Protein AF-A0A9D2SN48-F1 (afdb_monomer)

Solvent-accessible surface area (backbone atoms only — not comparable to full-atom values): 5775 Å² total; per-residue (Å²): 113,65,68,62,52,52,53,52,52,51,52,54,49,54,75,75,70,64,56,76,78,54,49,62,54,50,51,53,50,49,53,52,51,50,52,52,50,53,48,52,52,51,51,59,51,68,70,38,87,55,46,67,56,50,45,66,74,43,36,71,61,54,48,52,66,44,48,53,57,53,49,47,51,52,52,51,49,51,53,45,46,56,69,77,49,65,72,83,81,84,69,84,88,76,76,92,128

Organism: NCBI:txid2838598

Sequence (97 aa):
MDILLVMCVGVLIGNRFFPEKYKKINEKLQVVCTMLLIFCMGVTLGSREHFLQELGTLGWTSFLFFLFPAGGSLLLVYGLTRKFMPLEKEKKKKEPV

Foldseek 3Di:
DVVVVVVVVVVVCCVPPDDPVCVVVVVVVVVVVVVVVVVVVVVVLVPDPCNVVCCVVCVVVVVCVCCVVVVVVVVVVVVCCCVVPVDPPPPPVPDDD

Structure (mmCIF, N/CA/C/O backbone):
data_AF-A0A9D2SN48-F1
#
_entry.id   AF-A0A9D2SN48-F1
#
loop_
_atom_site.group_PDB
_atom_site.id
_atom_site.type_symbol
_atom_site.label_atom_id
_atom_site.label_alt_id
_atom_site.label_comp_id
_atom_site.label_asym_id
_atom_site.label_entity_id
_atom_site.label_seq_id
_atom_site.pdbx_PDB_ins_code
_atom_site.Cartn_x
_atom_site.Cartn_y
_atom_site.Cartn_z
_atom_site.occupancy
_atom_site.B_iso_or_equiv
_atom_site.auth_seq_id
_atom_site.auth_comp_id
_atom_site.auth_asym_id
_atom_site.auth_atom_id
_atom_site.pdbx_PDB_model_num
ATOM 1 N N . MET A 1 1 ? -21.009 -0.902 -7.784 1.00 81.62 1 MET A N 1
ATOM 2 C CA . MET A 1 1 ? -21.942 -0.552 -6.684 1.00 81.62 1 MET A CA 1
ATOM 3 C C . MET A 1 1 ? -21.888 -1.599 -5.576 1.00 81.62 1 MET A C 1
ATOM 5 O O . MET A 1 1 ? -21.926 -1.252 -4.404 1.00 81.62 1 MET A O 1
ATOM 9 N N . ASP A 1 2 ? -21.700 -2.861 -5.946 1.00 90.00 2 ASP A N 1
ATOM 10 C CA . ASP A 1 2 ? -21.723 -4.030 -5.059 1.00 90.00 2 ASP A CA 1
ATOM 11 C C . ASP A 1 2 ? -20.616 -4.012 -4.000 1.00 90.00 2 ASP A C 1
ATOM 13 O O . ASP A 1 2 ? -20.868 -4.296 -2.834 1.00 90.00 2 ASP A O 1
ATOM 17 N N . ILE A 1 3 ? -19.405 -3.583 -4.370 1.00 90.88 3 ILE A N 1
ATOM 18 C CA . ILE A 1 3 ? -18.262 -3.519 -3.443 1.00 90.88 3 ILE A CA 1
ATOM 19 C C . ILE A 1 3 ? -18.536 -2.533 -2.298 1.00 90.88 3 ILE A C 1
ATOM 21 O O . ILE A 1 3 ? -18.289 -2.852 -1.138 1.00 90.88 3 ILE A O 1
ATOM 25 N N . LEU A 1 4 ? -19.101 -1.359 -2.604 1.00 90.25 4 LEU A N 1
ATOM 26 C CA . LEU A 1 4 ? -19.443 -0.359 -1.587 1.00 90.25 4 LEU A CA 1
ATOM 27 C C . LEU A 1 4 ? -20.542 -0.872 -0.644 1.00 90.25 4 LEU A C 1
ATOM 29 O O . LEU A 1 4 ? -20.443 -0.681 0.566 1.00 90.25 4 LEU A O 1
ATOM 33 N N . LEU A 1 5 ? -21.544 -1.582 -1.178 1.00 92.06 5 LEU A N 1
ATOM 34 C CA . LEU A 1 5 ? -22.590 -2.221 -0.373 1.00 92.06 5 LEU A CA 1
ATOM 35 C C . LEU A 1 5 ? -22.019 -3.284 0.572 1.00 92.06 5 LEU A C 1
ATOM 37 O O . LEU A 1 5 ? -22.339 -3.280 1.760 1.00 92.06 5 LEU A O 1
ATOM 41 N N . VAL A 1 6 ? -21.136 -4.151 0.075 1.00 89.94 6 VAL A N 1
ATOM 42 C CA . VAL A 1 6 ? -20.478 -5.188 0.884 1.00 89.94 6 VAL A CA 1
ATOM 43 C C . VAL A 1 6 ? -19.607 -4.567 1.980 1.00 89.94 6 VAL A C 1
ATOM 45 O O . VAL A 1 6 ? -19.652 -5.024 3.122 1.00 89.94 6 VAL A O 1
ATOM 48 N N . MET A 1 7 ? -18.872 -3.490 1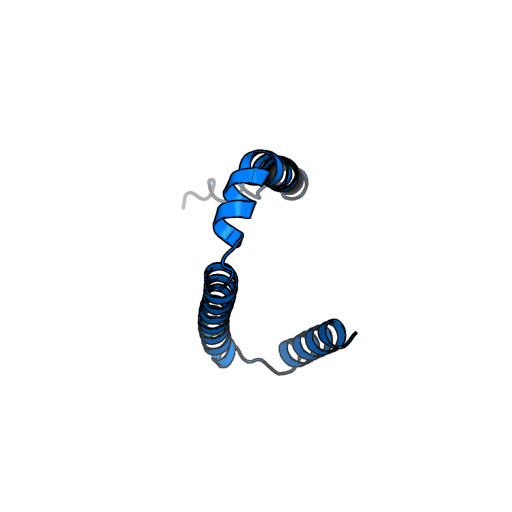.682 1.00 89.81 7 MET A N 1
ATOM 49 C CA . MET A 1 7 ? -18.090 -2.757 2.686 1.00 89.81 7 MET A CA 1
ATOM 50 C C . MET A 1 7 ? -18.987 -2.145 3.770 1.00 89.81 7 MET A C 1
ATOM 52 O O . MET A 1 7 ? -18.701 -2.304 4.956 1.00 89.81 7 MET A O 1
ATOM 56 N N . CYS A 1 8 ? -20.095 -1.498 3.390 1.00 87.75 8 CYS A N 1
ATOM 57 C CA . CYS A 1 8 ? -21.050 -0.932 4.346 1.00 87.75 8 CYS A CA 1
ATOM 58 C C . CYS A 1 8 ? -21.661 -2.004 5.258 1.00 87.75 8 CYS A C 1
ATOM 60 O O . CYS A 1 8 ? -21.685 -1.831 6.477 1.00 87.75 8 CYS A O 1
ATOM 62 N N . VAL A 1 9 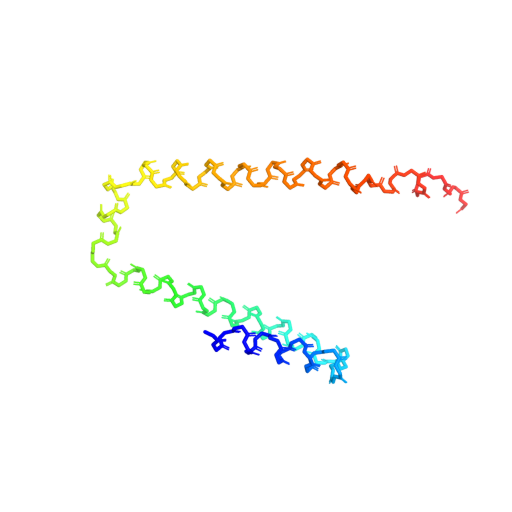? -22.107 -3.129 4.693 1.00 88.75 9 VAL A N 1
ATOM 63 C CA . VAL A 1 9 ? -22.665 -4.245 5.471 1.00 88.75 9 VAL A CA 1
ATOM 64 C C . VAL A 1 9 ? -21.609 -4.837 6.410 1.00 88.75 9 VAL A C 1
ATOM 66 O O . VAL A 1 9 ? -21.902 -5.079 7.580 1.00 88.75 9 VAL A O 1
ATOM 69 N N . GLY A 1 10 ? -20.363 -4.986 5.947 1.00 84.81 10 GLY A N 1
ATOM 70 C CA . GLY A 1 10 ? -19.241 -5.442 6.772 1.00 84.81 10 GLY A CA 1
ATOM 71 C C . GLY A 1 10 ? -18.986 -4.547 7.990 1.00 84.81 10 GLY A C 1
ATOM 72 O O . GLY A 1 10 ? -18.807 -5.055 9.098 1.00 84.81 10 GLY A O 1
ATOM 73 N N . VAL A 1 11 ? -19.046 -3.221 7.821 1.00 85.12 11 VAL A N 1
ATOM 74 C CA . VAL A 1 11 ? -18.899 -2.254 8.925 1.00 85.12 11 VAL A CA 1
ATOM 75 C C . VAL A 1 11 ? -20.067 -2.343 9.916 1.00 85.12 11 VAL A C 1
ATOM 77 O O . VAL A 1 11 ? -19.841 -2.347 11.127 1.00 85.12 11 VAL A O 1
ATOM 80 N N . LEU A 1 12 ? -21.309 -2.467 9.433 1.00 83.25 12 LEU A N 1
ATOM 81 C CA . LEU A 1 12 ? -22.492 -2.609 10.294 1.00 83.25 12 LEU A CA 1
ATOM 82 C C . LEU A 1 12 ? -22.454 -3.892 11.139 1.00 83.25 12 LEU A C 1
ATOM 84 O O . LEU A 1 12 ? -22.725 -3.846 12.341 1.00 83.25 12 LEU A O 1
ATOM 88 N N . ILE A 1 13 ? -22.090 -5.023 10.529 1.00 81.00 13 ILE A N 1
ATOM 89 C CA . ILE A 1 13 ? -21.976 -6.315 11.221 1.00 81.00 13 ILE A CA 1
ATOM 90 C C . ILE A 1 13 ? -20.813 -6.284 12.222 1.00 81.00 13 ILE A C 1
ATOM 92 O O . ILE A 1 13 ? -20.974 -6.719 13.365 1.00 81.00 13 ILE A O 1
ATOM 96 N N . GLY A 1 14 ? -19.670 -5.710 11.829 1.00 76.50 14 GLY A N 1
ATOM 97 C CA . GLY A 1 14 ? -18.504 -5.545 12.698 1.00 76.50 14 GLY A CA 1
ATOM 98 C C . GLY A 1 14 ? -18.790 -4.704 13.946 1.00 76.50 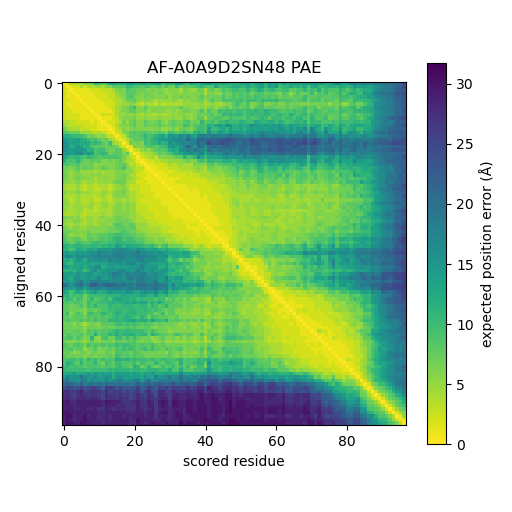14 GLY A C 1
ATOM 99 O O . GLY A 1 14 ? -18.323 -5.042 15.029 1.00 76.50 14 GLY A O 1
ATOM 100 N N . ASN A 1 15 ? -19.610 -3.654 13.831 1.00 76.06 15 ASN A N 1
ATOM 101 C CA . ASN A 1 15 ? -19.964 -2.790 14.961 1.00 76.06 15 ASN A CA 1
ATOM 102 C C . ASN A 1 15 ? -20.978 -3.427 15.933 1.00 76.06 15 ASN A C 1
ATOM 104 O O . ASN A 1 15 ? -20.962 -3.140 17.126 1.00 76.06 15 ASN A O 1
ATOM 108 N N . ARG A 1 16 ? -21.890 -4.278 15.442 1.00 67.69 16 ARG A N 1
ATOM 109 C CA . ARG A 1 16 ? -23.004 -4.814 16.248 1.00 67.69 16 ARG A CA 1
ATOM 110 C C . ARG A 1 16 ? -22.705 -6.177 16.888 1.00 67.69 16 ARG A C 1
ATOM 112 O O . ARG A 1 16 ? -23.324 -6.492 17.899 1.00 67.69 16 ARG A O 1
ATOM 119 N N . PHE A 1 17 ? -21.817 -6.995 16.309 1.00 58.19 17 PHE A N 1
ATOM 120 C CA . PHE A 1 17 ? -21.787 -8.442 16.588 1.00 58.19 17 PHE A CA 1
ATOM 121 C C . PHE A 1 17 ? -20.397 -9.064 16.828 1.00 58.19 17 PHE A C 1
ATOM 123 O O . PHE A 1 17 ? -20.299 -10.288 16.896 1.00 58.19 17 PHE A O 1
ATOM 130 N N . PHE A 1 18 ? -19.319 -8.278 16.952 1.00 60.03 18 PHE A N 1
ATOM 131 C CA . PHE A 1 18 ? -17.944 -8.809 16.965 1.00 60.03 18 PHE A CA 1
ATOM 132 C C . PHE A 1 18 ? -17.288 -8.801 18.366 1.00 60.03 18 PHE A C 1
ATOM 134 O O . PHE A 1 18 ? -16.632 -7.826 18.736 1.00 60.03 18 PHE A O 1
ATOM 141 N N . PRO A 1 19 ? -17.414 -9.873 19.178 1.00 62.66 19 PRO A N 1
ATOM 142 C CA . PRO A 1 19 ? -16.671 -9.990 20.429 1.00 62.66 19 PRO A CA 1
ATOM 143 C C . PRO A 1 19 ? -15.172 -10.222 20.179 1.00 62.66 19 PRO A C 1
ATOM 145 O O . PRO A 1 19 ? -14.774 -10.847 19.193 1.00 62.66 19 PRO A O 1
ATOM 148 N N . GLU A 1 20 ? -14.324 -9.776 21.112 1.00 62.78 20 GLU A N 1
ATOM 149 C CA . GLU A 1 20 ? -12.853 -9.763 20.977 1.00 62.78 20 GLU A CA 1
ATOM 150 C C . GLU A 1 20 ? -12.216 -11.127 20.649 1.00 62.78 20 GLU A C 1
ATOM 152 O O . GLU A 1 20 ? -11.124 -11.192 20.083 1.00 62.78 20 GLU A O 1
ATOM 157 N N . LYS A 1 21 ? -12.915 -12.230 20.938 1.00 62.53 21 LYS A N 1
ATOM 158 C CA . LYS A 1 21 ? -12.468 -13.593 20.617 1.00 62.53 21 LYS A CA 1
ATOM 159 C C . LYS A 1 21 ? -12.403 -13.861 19.108 1.00 62.53 21 LYS A C 1
ATOM 161 O O . LYS A 1 21 ? -11.470 -14.522 18.658 1.00 62.53 21 LYS A O 1
ATOM 166 N N . TYR A 1 22 ? -13.332 -13.317 18.320 1.00 68.81 22 TYR A N 1
ATOM 167 C CA . TYR A 1 22 ? -13.324 -13.476 16.859 1.00 68.81 22 TYR A CA 1
ATOM 168 C C . TYR A 1 22 ? -12.410 -12.467 16.165 1.00 68.81 22 TYR A C 1
ATOM 170 O O . TYR A 1 22 ? -11.986 -12.712 15.040 1.00 68.81 22 TYR A O 1
ATOM 178 N N . LYS A 1 23 ? -12.030 -11.374 16.841 1.00 71.94 23 LYS A N 1
ATOM 179 C CA . LYS A 1 23 ? -11.107 -10.358 16.312 1.00 71.94 23 LYS A CA 1
ATOM 180 C C . LYS A 1 23 ? -9.755 -10.958 15.921 1.00 71.94 23 LYS A C 1
ATOM 182 O O . LYS A 1 23 ? -9.312 -10.747 14.800 1.00 71.94 23 LYS A O 1
ATOM 187 N N . LYS A 1 24 ? -9.151 -11.778 16.792 1.00 76.50 24 LYS A N 1
ATOM 188 C CA . LYS A 1 24 ? -7.862 -12.447 16.511 1.00 76.50 24 LYS A CA 1
ATOM 189 C C . LYS A 1 24 ? -7.946 -13.460 15.366 1.00 76.50 24 LYS A C 1
ATOM 191 O O . LYS A 1 24 ? -6.993 -13.610 14.606 1.00 76.50 24 LYS A O 1
ATOM 196 N N . ILE A 1 25 ? -9.071 -14.170 15.250 1.00 83.12 25 ILE A N 1
ATOM 197 C CA . ILE A 1 25 ? -9.297 -15.127 14.157 1.00 83.12 25 ILE A CA 1
ATOM 198 C C . ILE A 1 25 ? -9.470 -14.370 12.841 1.00 83.12 25 ILE A C 1
ATOM 200 O O . ILE A 1 25 ? -8.841 -14.729 11.852 1.00 83.12 25 ILE A O 1
ATOM 204 N N . ASN A 1 26 ? -10.264 -13.298 12.843 1.00 84.56 26 ASN A N 1
ATOM 205 C CA . ASN A 1 26 ? -10.495 -12.469 11.668 1.00 84.56 26 ASN A CA 1
ATOM 206 C C . ASN A 1 26 ? -9.217 -11.764 11.204 1.00 84.56 26 ASN A C 1
ATOM 208 O O . ASN A 1 26 ? -8.962 -11.705 10.013 1.00 84.56 26 ASN A O 1
ATOM 212 N N . GLU A 1 27 ? -8.377 -11.305 12.133 1.00 85.56 27 GLU A N 1
ATOM 213 C CA . GLU A 1 27 ? -7.064 -10.734 11.827 1.00 85.56 27 GLU A CA 1
ATOM 214 C C . GLU A 1 27 ? -6.157 -11.759 11.131 1.00 85.56 27 GLU A C 1
ATOM 216 O O . GLU A 1 27 ? -5.638 -11.487 10.049 1.00 85.56 27 GLU A O 1
ATOM 221 N N . LYS A 1 28 ? -6.023 -12.976 11.684 1.00 90.00 28 LYS A N 1
ATOM 222 C CA . LYS A 1 28 ? -5.252 -14.044 11.027 1.00 90.00 28 LYS A CA 1
ATOM 223 C C . LYS A 1 28 ? -5.832 -14.418 9.666 1.00 90.00 28 LYS A C 1
ATOM 225 O O . LYS A 1 28 ? -5.077 -14.550 8.707 1.00 90.00 28 LYS A O 1
ATOM 230 N N . LEU A 1 29 ? -7.150 -14.583 9.574 1.00 90.88 29 LEU A N 1
ATOM 231 C CA . LEU A 1 29 ? -7.827 -14.929 8.327 1.00 90.88 29 LEU A CA 1
ATOM 232 C C . LEU A 1 29 ? -7.637 -13.831 7.276 1.00 90.88 29 LEU A C 1
ATOM 234 O O . LEU A 1 29 ? -7.324 -14.138 6.132 1.00 90.88 29 LEU A O 1
ATOM 238 N N . GLN A 1 30 ? -7.756 -12.559 7.661 1.00 91.81 30 GLN A N 1
ATOM 239 C CA . GLN A 1 30 ? -7.542 -11.416 6.781 1.00 91.81 30 GLN A CA 1
ATOM 240 C C . GLN A 1 30 ? -6.106 -11.369 6.270 1.00 91.81 30 GLN A C 1
ATOM 242 O O . GLN A 1 30 ? -5.908 -11.148 5.078 1.00 91.81 30 GLN A O 1
ATOM 247 N N . VAL A 1 31 ? -5.111 -11.610 7.125 1.00 95.00 31 VAL A N 1
ATOM 248 C CA . VAL A 1 31 ? -3.706 -11.678 6.701 1.00 95.00 31 VAL A CA 1
ATOM 249 C C . VAL A 1 31 ? -3.492 -12.828 5.715 1.00 95.00 31 VAL A C 1
ATOM 251 O O . VAL A 1 31 ? -2.896 -12.611 4.662 1.00 95.00 31 VAL A O 1
ATOM 254 N N . VAL A 1 32 ? -4.024 -14.022 5.999 1.00 96.12 32 VAL A N 1
ATOM 255 C CA . VAL A 1 32 ? -3.921 -15.183 5.097 1.00 96.12 32 VAL A CA 1
ATOM 256 C C . VAL A 1 32 ? -4.610 -14.904 3.760 1.00 96.12 32 VAL A C 1
A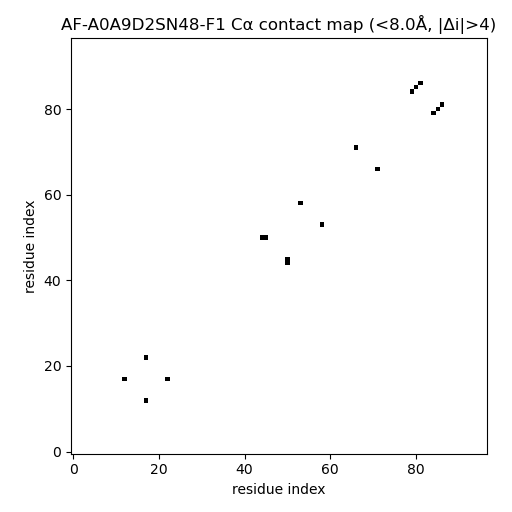TOM 258 O O . VAL A 1 32 ? -4.005 -15.099 2.711 1.00 96.12 32 VAL A O 1
ATOM 261 N N . CYS A 1 33 ? -5.834 -14.374 3.771 1.00 94.25 33 CYS A N 1
ATOM 262 C CA . CYS A 1 33 ? -6.536 -13.963 2.555 1.00 94.25 33 CYS A CA 1
ATOM 263 C C . CYS A 1 33 ? -5.769 -12.885 1.788 1.00 94.25 33 CYS A C 1
ATOM 265 O O . CYS A 1 33 ? -5.666 -12.968 0.571 1.00 94.25 33 CYS A O 1
ATOM 267 N N . THR A 1 34 ? -5.198 -11.894 2.475 1.00 96.31 34 THR A N 1
ATOM 268 C CA . THR A 1 34 ? -4.400 -10.836 1.838 1.00 96.31 34 THR A CA 1
ATOM 269 C C . THR A 1 34 ? -3.171 -11.429 1.158 1.00 96.31 34 THR A C 1
ATOM 271 O O . THR A 1 34 ? -2.893 -11.103 0.008 1.00 96.31 34 THR A O 1
ATOM 274 N N . MET A 1 35 ? -2.475 -12.354 1.824 1.00 96.25 35 MET A N 1
ATOM 275 C CA . MET A 1 35 ? -1.341 -13.072 1.246 1.00 96.25 35 MET A CA 1
ATOM 276 C C . MET A 1 35 ? -1.755 -13.861 -0.002 1.00 96.25 35 MET A C 1
ATOM 278 O O . MET A 1 35 ? -1.099 -13.753 -1.035 1.00 96.25 35 MET A O 1
ATOM 282 N N . LEU A 1 36 ? -2.861 -14.608 0.073 1.00 96.62 36 LEU A N 1
ATOM 283 C CA . LEU A 1 36 ? -3.393 -15.372 -1.057 1.00 96.62 36 LEU A CA 1
ATOM 284 C C . LEU A 1 36 ? -3.795 -14.462 -2.221 1.00 96.62 36 LEU A C 1
ATOM 286 O O . LEU A 1 36 ? -3.485 -14.766 -3.366 1.00 96.62 36 LEU A O 1
ATOM 290 N N . LEU A 1 37 ? -4.437 -13.325 -1.950 1.00 95.19 37 LEU A N 1
ATOM 29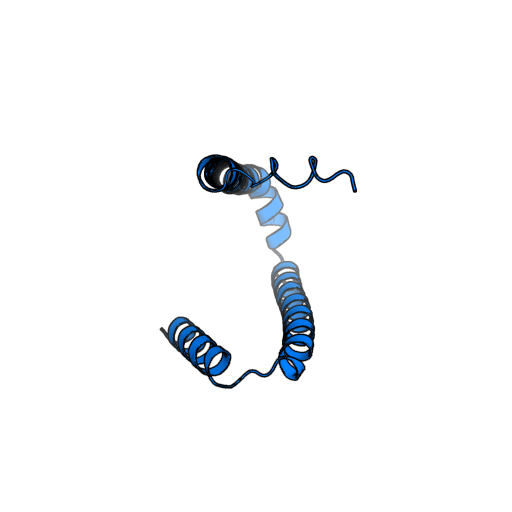1 C CA . LEU A 1 37 ? -4.822 -12.360 -2.980 1.00 95.19 37 LEU A CA 1
ATOM 292 C C . LEU A 1 37 ? -3.602 -11.735 -3.660 1.00 95.19 37 LEU A C 1
ATOM 294 O O . LEU A 1 37 ? -3.566 -11.670 -4.887 1.00 95.19 37 LEU A O 1
ATOM 298 N N . ILE A 1 38 ? -2.593 -11.322 -2.885 1.00 95.75 38 ILE A N 1
ATOM 299 C CA . ILE A 1 38 ? -1.327 -10.810 -3.429 1.00 95.75 38 ILE A CA 1
ATOM 300 C C . ILE A 1 38 ? -0.660 -11.884 -4.292 1.00 95.75 38 ILE A C 1
ATOM 302 O O . ILE A 1 38 ? -0.193 -11.587 -5.390 1.00 95.75 38 ILE A O 1
ATOM 306 N N . PHE A 1 39 ? -0.662 -13.137 -3.835 1.00 95.50 39 PHE A N 1
ATOM 307 C CA . PHE A 1 39 ? -0.124 -14.257 -4.597 1.00 95.50 39 PHE A CA 1
ATOM 308 C C . PHE A 1 39 ? -0.873 -14.464 -5.922 1.00 95.50 39 PHE A C 1
ATOM 310 O O . PHE A 1 39 ? -0.245 -14.512 -6.976 1.00 95.50 39 PHE A O 1
ATOM 317 N N . CYS A 1 40 ? -2.207 -14.503 -5.901 1.00 94.56 40 CYS A N 1
ATOM 318 C CA . CYS A 1 40 ? -3.029 -14.627 -7.106 1.00 94.56 40 CYS A CA 1
ATOM 319 C C . CYS A 1 40 ? -2.812 -13.464 -8.085 1.00 94.56 40 CYS A C 1
ATOM 321 O O . CYS A 1 40 ? -2.715 -13.686 -9.295 1.00 94.56 40 CYS A O 1
ATOM 323 N N . MET A 1 41 ? -2.697 -12.229 -7.585 1.00 92.94 41 MET A N 1
ATOM 324 C CA . MET A 1 41 ? -2.336 -11.076 -8.415 1.00 92.94 41 MET A CA 1
ATOM 325 C C . MET A 1 41 ? -0.947 -11.253 -9.039 1.00 92.94 41 MET A C 1
ATOM 327 O O . MET A 1 41 ? -0.789 -11.023 -10.236 1.00 92.94 41 MET A O 1
ATOM 331 N N . GLY A 1 42 ? 0.033 -11.730 -8.268 1.00 90.38 42 GLY A N 1
ATOM 332 C CA . GLY A 1 42 ? 1.380 -12.034 -8.754 1.00 90.38 42 GLY A 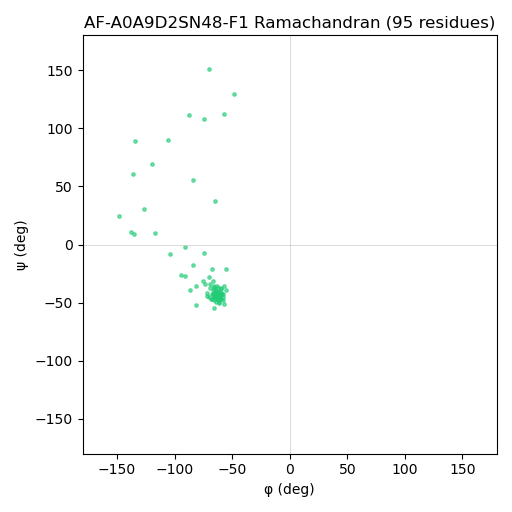CA 1
ATOM 333 C C . GLY A 1 42 ? 1.398 -13.102 -9.852 1.00 90.38 42 GLY A C 1
ATOM 334 O O . GLY A 1 42 ? 2.023 -12.897 -10.888 1.00 90.38 42 GLY A O 1
ATOM 335 N N . VAL A 1 43 ? 0.658 -14.202 -9.682 1.00 91.25 43 VAL A N 1
ATOM 336 C CA . VAL A 1 43 ? 0.514 -15.255 -10.706 1.00 91.25 43 VAL A CA 1
ATOM 337 C C . VAL A 1 43 ? -0.161 -14.710 -11.967 1.00 91.25 43 VAL A C 1
ATOM 339 O O . VAL A 1 43 ? 0.287 -14.988 -13.075 1.00 91.25 43 VAL A O 1
ATOM 342 N N . THR A 1 44 ? -1.195 -13.879 -11.814 1.00 89.62 44 THR A N 1
ATOM 343 C CA . THR A 1 44 ? -1.890 -13.240 -12.945 1.00 89.62 44 THR A CA 1
ATOM 344 C C . THR A 1 44 ? -0.964 -12.304 -13.729 1.00 89.62 44 THR A C 1
ATOM 346 O O . THR A 1 44 ? -1.064 -12.227 -14.951 1.00 89.62 44 THR A O 1
ATOM 349 N N . LEU A 1 45 ? -0.052 -11.604 -13.047 1.00 85.00 45 LEU A N 1
ATOM 350 C CA . LEU A 1 45 ? 0.980 -10.772 -13.676 1.00 85.00 45 LEU A CA 1
ATOM 351 C C . LEU A 1 45 ? 2.062 -11.624 -14.358 1.00 85.00 45 LEU A C 1
ATOM 353 O O . LEU A 1 45 ? 2.449 -11.316 -15.479 1.00 85.00 45 LEU A O 1
ATOM 357 N N . GLY A 1 46 ? 2.505 -12.715 -13.727 1.00 83.00 46 GLY A N 1
ATOM 358 C CA . GLY A 1 46 ? 3.513 -13.626 -14.286 1.00 83.00 46 GLY A CA 1
ATOM 359 C C . GLY A 1 46 ? 3.021 -14.456 -15.475 1.00 83.00 46 GLY A C 1
ATOM 360 O O . GLY A 1 46 ? 3.810 -14.801 -16.346 1.00 83.00 46 GLY A O 1
ATOM 361 N N . SER A 1 47 ? 1.717 -14.736 -15.550 1.00 83.62 47 SER A N 1
ATOM 362 C CA . SER A 1 47 ? 1.096 -15.441 -16.679 1.00 83.62 47 SER A CA 1
ATOM 363 C C . SER A 1 47 ? 0.952 -14.574 -17.938 1.00 83.62 47 SER A C 1
ATOM 365 O O . SER A 1 47 ? 0.538 -15.084 -18.979 1.00 83.62 47 SER A O 1
ATOM 367 N N . ARG A 1 48 ? 1.238 -13.269 -17.868 1.00 81.06 48 ARG A N 1
ATOM 368 C CA . ARG A 1 48 ? 1.199 -12.373 -19.029 1.00 81.06 48 ARG A CA 1
ATOM 369 C C . ARG A 1 48 ? 2.550 -12.394 -19.738 1.00 81.06 48 ARG A C 1
ATOM 371 O O . ARG A 1 48 ? 3.523 -11.846 -19.229 1.00 81.06 48 ARG A O 1
ATOM 378 N N . GLU A 1 49 ? 2.583 -12.956 -20.943 1.00 71.00 49 GLU A N 1
ATOM 379 C CA . GLU A 1 49 ? 3.809 -13.119 -21.744 1.00 71.00 49 GLU A CA 1
ATOM 380 C C . GLU A 1 49 ? 4.534 -11.791 -22.022 1.00 71.00 49 GLU A C 1
ATOM 382 O O . GLU A 1 49 ? 5.760 -11.721 -21.984 1.00 71.00 49 GLU A O 1
ATOM 387 N N . HIS A 1 50 ? 3.780 -10.707 -22.211 1.00 74.56 50 HIS A N 1
ATOM 388 C CA . HIS A 1 50 ? 4.334 -9.380 -22.477 1.00 74.56 50 HIS A CA 1
ATOM 389 C C . HIS A 1 50 ? 4.591 -8.538 -21.222 1.00 74.56 50 HIS A C 1
ATOM 391 O O . HIS A 1 50 ? 5.131 -7.448 -21.351 1.00 74.56 50 HIS A O 1
ATOM 397 N N . PHE A 1 51 ? 4.274 -8.999 -20.005 1.00 77.50 51 PHE A N 1
ATOM 398 C CA . PHE A 1 51 ? 4.406 -8.162 -18.802 1.00 77.50 51 PHE A CA 1
ATOM 399 C C . PHE A 1 51 ? 5.849 -7.706 -18.556 1.00 77.50 51 PHE A C 1
ATOM 401 O O . PHE A 1 51 ? 6.092 -6.533 -18.296 1.00 77.50 51 PHE A O 1
ATOM 408 N N . LEU A 1 52 ? 6.826 -8.603 -18.705 1.00 73.62 52 LEU A N 1
ATOM 409 C CA . LEU A 1 52 ? 8.248 -8.280 -18.525 1.00 73.62 52 LEU A CA 1
ATOM 410 C C . LEU A 1 52 ? 8.755 -7.356 -19.638 1.00 73.62 52 LEU A C 1
ATOM 412 O O . LEU A 1 52 ? 9.600 -6.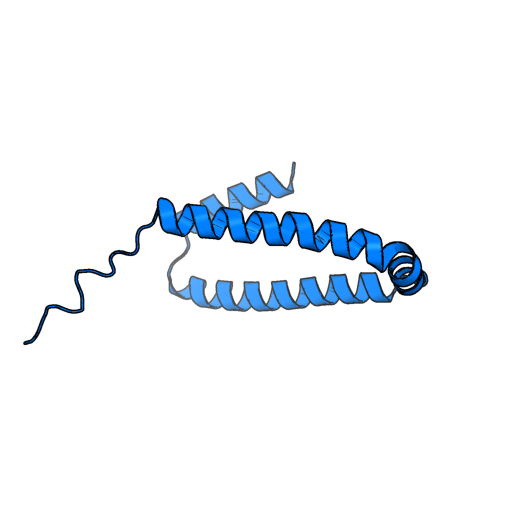495 -19.401 1.00 73.62 52 LEU A O 1
ATOM 416 N N . GLN A 1 53 ? 8.220 -7.524 -20.847 1.00 75.75 53 GLN A N 1
ATOM 417 C CA . GLN A 1 53 ? 8.569 -6.713 -22.004 1.00 75.75 53 GLN A CA 1
ATOM 418 C C . GLN A 1 53 ? 7.987 -5.300 -21.879 1.00 75.75 53 GLN A C 1
ATOM 420 O O . GLN A 1 53 ? 8.725 -4.338 -22.076 1.00 75.75 53 GLN A O 1
ATOM 425 N N . GLU A 1 54 ? 6.722 -5.170 -21.467 1.00 74.69 54 GLU A N 1
ATOM 426 C CA . GLU A 1 54 ? 6.041 -3.908 -21.151 1.00 74.69 54 GLU A CA 1
ATOM 427 C C . GLU A 1 54 ? 6.707 -3.193 -19.971 1.00 74.69 54 GLU A C 1
ATOM 429 O O . GLU A 1 54 ? 6.989 -2.000 -20.061 1.00 74.69 54 GLU A O 1
ATOM 434 N N . LEU A 1 55 ? 7.060 -3.912 -18.900 1.00 76.00 55 LEU A N 1
ATOM 435 C CA . LEU A 1 55 ? 7.871 -3.367 -17.809 1.00 76.00 55 LEU A CA 1
ATOM 436 C C . LEU A 1 55 ? 9.244 -2.891 -18.298 1.00 76.00 55 LEU A C 1
ATOM 438 O O . LEU A 1 55 ? 9.725 -1.864 -17.837 1.00 76.00 55 LEU A O 1
ATOM 442 N N . GLY A 1 56 ? 9.884 -3.603 -19.225 1.00 73.38 56 GLY A N 1
ATOM 443 C CA . GLY A 1 56 ? 11.168 -3.198 -19.798 1.00 73.38 56 GLY A CA 1
ATOM 444 C C . GLY A 1 56 ? 11.070 -1.963 -20.700 1.00 73.38 56 GLY A C 1
ATOM 445 O O . GLY A 1 56 ? 11.953 -1.111 -20.664 1.00 73.38 56 GLY A O 1
ATOM 446 N N . THR A 1 57 ? 9.991 -1.829 -21.478 1.00 75.62 57 THR A N 1
ATOM 447 C CA . THR A 1 57 ? 9.802 -0.688 -22.396 1.00 75.62 57 THR A CA 1
ATOM 448 C C . THR A 1 57 ? 9.267 0.558 -21.695 1.00 75.62 57 THR A C 1
ATOM 450 O O . THR A 1 57 ? 9.663 1.668 -22.040 1.00 75.62 57 THR A O 1
ATOM 453 N N . LEU A 1 58 ? 8.388 0.398 -20.702 1.00 75.62 58 LEU A N 1
ATOM 454 C CA . LEU A 1 58 ? 7.724 1.503 -19.995 1.00 75.62 58 LEU A CA 1
ATOM 455 C C . LEU A 1 58 ? 8.301 1.763 -18.597 1.00 75.62 58 LEU A C 1
ATOM 457 O O . LEU A 1 58 ? 7.974 2.780 -17.979 1.00 75.62 58 LEU A O 1
ATOM 461 N N . GLY A 1 59 ? 9.184 0.894 -18.101 1.00 78.25 59 GLY A N 1
ATOM 462 C CA . GLY A 1 59 ? 9.592 0.832 -16.696 1.00 78.25 59 GLY A CA 1
ATOM 463 C C . GLY A 1 59 ? 10.122 2.133 -16.123 1.00 78.25 59 GLY A C 1
ATOM 464 O O . GLY A 1 59 ? 9.771 2.478 -14.999 1.00 78.25 59 GLY A O 1
ATOM 465 N N . TRP A 1 60 ? 10.893 2.905 -16.895 1.00 80.69 60 TRP A N 1
ATOM 466 C CA . TRP A 1 60 ? 11.402 4.194 -16.419 1.00 80.69 60 TRP A CA 1
ATOM 467 C C . TRP A 1 60 ? 10.277 5.205 -16.180 1.00 80.69 60 TRP A C 1
ATOM 469 O O . TRP A 1 60 ? 10.218 5.850 -15.133 1.00 80.69 60 TRP A O 1
ATOM 479 N N . THR A 1 61 ? 9.342 5.305 -17.125 1.00 83.00 61 THR A N 1
ATOM 480 C CA . THR A 1 61 ? 8.201 6.219 -17.011 1.00 83.00 61 THR A CA 1
ATOM 481 C C . THR A 1 61 ? 7.247 5.780 -15.904 1.00 83.00 61 THR A C 1
ATOM 483 O O . THR A 1 61 ? 6.900 6.588 -15.044 1.00 83.00 61 THR A O 1
ATOM 486 N N . SER A 1 62 ? 6.890 4.494 -15.849 1.00 85.31 62 SER A N 1
ATOM 487 C CA . SER A 1 62 ? 6.009 3.934 -14.820 1.00 85.31 62 SER A CA 1
ATOM 488 C C . SER A 1 62 ? 6.605 4.052 -13.418 1.00 85.31 62 SER A C 1
ATOM 490 O O . SER A 1 62 ? 5.880 4.345 -12.470 1.00 85.31 62 SER A O 1
ATOM 492 N N . PHE A 1 63 ? 7.922 3.887 -13.276 1.00 84.81 63 PHE A N 1
ATOM 493 C CA . PHE A 1 6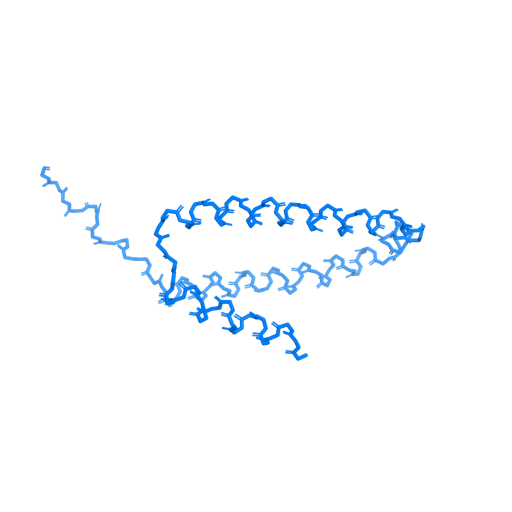3 ? 8.605 4.064 -11.999 1.00 84.81 63 PHE A CA 1
ATOM 494 C C . PHE A 1 63 ? 8.558 5.518 -11.524 1.00 84.81 63 PHE A C 1
ATOM 496 O O . PHE A 1 63 ? 8.265 5.767 -10.356 1.00 84.81 63 PHE A O 1
ATOM 503 N N . LEU A 1 64 ? 8.772 6.485 -12.421 1.00 89.19 64 LEU A N 1
ATOM 504 C CA . LEU A 1 64 ? 8.686 7.906 -12.081 1.00 89.19 64 LEU A CA 1
ATOM 505 C C . LEU A 1 64 ? 7.251 8.309 -11.700 1.00 89.19 64 LEU A C 1
ATOM 507 O O . LEU A 1 64 ? 7.051 8.975 -10.684 1.00 89.19 64 LEU A O 1
ATOM 511 N N . PHE A 1 65 ? 6.250 7.837 -12.454 1.00 87.25 65 PHE A N 1
ATOM 512 C CA . PHE A 1 65 ? 4.828 8.037 -12.146 1.00 87.25 65 PHE A CA 1
ATOM 513 C C . PHE A 1 65 ? 4.361 7.310 -10.888 1.00 87.25 65 PHE A C 1
ATOM 515 O O . PHE A 1 65 ? 3.350 7.700 -10.322 1.00 87.25 65 PHE A O 1
ATOM 522 N N . PHE A 1 66 ? 5.063 6.279 -10.429 1.00 89.81 66 PHE A N 1
ATOM 523 C CA . PHE A 1 66 ? 4.810 5.668 -9.130 1.00 89.81 66 PHE A CA 1
ATOM 524 C C . PHE A 1 66 ? 5.476 6.475 -8.010 1.00 89.81 66 PHE A C 1
ATOM 526 O O . PHE A 1 66 ? 4.822 6.868 -7.045 1.00 89.81 66 PHE A O 1
ATOM 533 N N . LEU A 1 67 ? 6.772 6.762 -8.153 1.00 92.19 67 LEU A N 1
ATOM 534 C CA . LEU A 1 67 ? 7.593 7.352 -7.101 1.00 92.19 67 LEU A CA 1
ATOM 535 C C . LEU A 1 67 ? 7.165 8.782 -6.758 1.00 92.19 67 LEU A C 1
ATOM 537 O O . LEU A 1 67 ? 7.135 9.142 -5.583 1.00 92.19 67 LEU A O 1
ATOM 541 N N . PHE A 1 68 ? 6.802 9.589 -7.759 1.00 93.38 68 PHE A N 1
ATOM 542 C CA . PHE A 1 68 ? 6.431 10.989 -7.553 1.00 93.38 68 PHE A CA 1
ATOM 543 C C . PHE A 1 68 ? 5.136 11.149 -6.728 1.00 93.38 68 PHE A C 1
ATOM 545 O O . PHE A 1 68 ? 5.183 11.798 -5.681 1.00 93.38 68 PHE A O 1
ATOM 552 N N . PRO A 1 69 ? 3.990 10.538 -7.097 1.00 93.19 69 PRO A N 1
ATOM 553 C CA . PRO A 1 69 ? 2.774 10.612 -6.291 1.00 93.19 69 PRO A CA 1
ATOM 554 C C . PRO A 1 69 ? 2.826 9.756 -5.021 1.00 93.19 69 PRO A C 1
ATOM 556 O O . PRO A 1 69 ? 2.284 10.193 -4.010 1.00 93.19 69 PRO A O 1
ATOM 559 N N . ALA A 1 70 ? 3.487 8.590 -5.007 1.00 94.06 70 ALA A N 1
ATOM 560 C CA . ALA A 1 70 ? 3.608 7.796 -3.779 1.00 94.06 70 ALA A CA 1
ATOM 561 C C . ALA A 1 70 ? 4.491 8.502 -2.738 1.00 94.06 70 ALA A C 1
ATOM 563 O O . ALA A 1 70 ? 4.097 8.649 -1.580 1.00 94.06 70 ALA A O 1
ATOM 564 N N . GLY A 1 71 ? 5.655 9.001 -3.163 1.00 94.44 71 GLY A N 1
ATOM 565 C CA . GLY A 1 71 ? 6.549 9.798 -2.327 1.00 94.44 71 GLY A CA 1
ATOM 566 C C . GLY A 1 71 ? 5.899 11.110 -1.895 1.00 94.44 71 GLY A C 1
ATOM 567 O O . GLY A 1 71 ? 5.941 11.456 -0.716 1.00 94.44 71 GLY A O 1
ATOM 568 N N . GLY A 1 72 ? 5.215 11.793 -2.816 1.00 93.94 72 GLY A N 1
ATOM 569 C CA . GLY A 1 72 ? 4.423 12.985 -2.521 1.00 93.94 72 GLY A CA 1
ATOM 570 C C . GLY A 1 72 ? 3.352 12.719 -1.465 1.00 93.94 72 GLY A C 1
ATOM 571 O O . GLY A 1 72 ? 3.320 13.414 -0.455 1.00 93.94 72 GLY A O 1
ATOM 572 N N . SER A 1 73 ? 2.531 11.677 -1.637 1.00 94.44 73 SER A N 1
ATOM 573 C CA . SER A 1 73 ? 1.500 11.277 -0.671 1.00 94.44 73 SER A CA 1
ATOM 574 C C . SER A 1 73 ? 2.097 10.955 0.699 1.00 94.44 73 SER A C 1
ATOM 576 O O . SER A 1 73 ? 1.551 11.379 1.715 1.00 94.44 73 SER A O 1
ATOM 578 N N . LEU A 1 74 ? 3.229 10.246 0.750 1.00 94.25 74 LEU A N 1
ATOM 579 C CA . LEU A 1 74 ? 3.902 9.915 2.006 1.00 94.25 74 LEU A CA 1
ATOM 580 C C . LEU A 1 74 ? 4.431 11.166 2.722 1.00 94.25 74 LEU A C 1
ATOM 582 O O . LEU A 1 74 ? 4.216 11.314 3.924 1.00 94.25 74 LEU A O 1
ATOM 586 N N . LEU A 1 75 ? 5.085 12.079 1.998 1.00 92.94 75 LEU A N 1
ATOM 587 C CA . LEU A 1 75 ? 5.594 13.336 2.555 1.00 92.94 75 LEU A CA 1
ATOM 588 C C . LEU A 1 75 ? 4.461 14.238 3.049 1.00 92.94 75 LEU A C 1
ATOM 590 O O . LEU A 1 75 ? 4.569 14.827 4.126 1.00 92.94 75 LEU A O 1
ATOM 594 N N . LEU A 1 76 ? 3.369 14.322 2.286 1.00 92.81 76 LEU A N 1
ATOM 595 C CA . LEU A 1 76 ? 2.202 15.123 2.638 1.00 92.81 76 LEU A CA 1
ATOM 596 C C . LEU A 1 76 ? 1.546 14.578 3.906 1.00 92.81 76 LEU A C 1
ATOM 598 O O . LEU A 1 76 ? 1.347 15.337 4.849 1.00 92.81 76 LEU A O 1
ATOM 602 N N . VAL A 1 77 ? 1.293 13.265 3.970 1.00 92.94 77 VAL A N 1
ATOM 603 C CA . VAL A 1 77 ? 0.744 12.611 5.167 1.00 92.94 77 VAL A CA 1
ATOM 604 C C . VAL A 1 77 ? 1.691 12.773 6.349 1.00 92.94 77 VAL A C 1
ATOM 606 O O . VAL A 1 77 ? 1.235 13.156 7.415 1.00 92.94 77 VAL A O 1
ATOM 609 N N . TYR A 1 78 ? 3.000 12.582 6.181 1.00 89.69 78 TYR A N 1
ATOM 610 C CA . TYR A 1 78 ? 3.968 12.770 7.265 1.00 89.69 78 TYR A CA 1
ATOM 611 C C . TYR A 1 78 ? 3.975 14.210 7.804 1.00 89.69 78 TYR A C 1
ATOM 613 O O . TYR A 1 78 ? 3.962 14.427 9.019 1.00 89.69 78 TYR A O 1
ATOM 621 N N . GLY A 1 79 ? 3.941 15.206 6.913 1.00 88.19 79 GLY A N 1
ATOM 622 C CA . GLY A 1 79 ? 3.831 16.615 7.284 1.00 88.19 79 GLY A CA 1
ATOM 623 C C . GLY A 1 79 ? 2.512 16.929 7.991 1.00 88.19 79 GLY A C 1
ATOM 624 O O . GLY A 1 79 ? 2.510 17.618 9.014 1.00 88.19 79 GLY A O 1
ATOM 625 N N . LEU A 1 80 ? 1.401 16.378 7.495 1.00 86.81 80 LEU A N 1
ATOM 626 C CA . LEU A 1 80 ? 0.080 16.537 8.095 1.00 86.81 80 LEU A CA 1
ATOM 627 C C . LEU A 1 80 ? 0.014 15.869 9.468 1.00 86.81 80 LEU A C 1
ATOM 629 O O . LEU A 1 80 ? -0.382 16.523 10.422 1.00 86.81 80 LEU A O 1
ATOM 633 N N . THR A 1 81 ? 0.473 14.623 9.607 1.00 86.12 81 THR A N 1
ATOM 634 C CA . THR A 1 81 ? 0.545 13.902 10.883 1.00 86.12 81 THR A CA 1
ATOM 635 C C . THR A 1 81 ? 1.389 14.674 11.889 1.00 86.12 81 THR A C 1
ATOM 637 O O . THR A 1 81 ? 0.943 14.881 13.008 1.00 86.12 81 THR A O 1
ATOM 640 N N . ARG A 1 82 ? 2.561 15.193 11.508 1.00 81.19 82 ARG A N 1
ATOM 641 C CA . ARG A 1 82 ? 3.406 15.973 12.426 1.00 81.19 82 ARG A CA 1
ATOM 642 C C . ARG A 1 82 ? 2.778 17.310 12.844 1.00 81.19 82 ARG A C 1
ATOM 644 O O . ARG A 1 82 ? 3.044 17.773 13.950 1.00 81.19 82 ARG A O 1
ATOM 651 N N . LYS A 1 83 ? 1.976 17.937 11.975 1.00 80.19 83 LYS A N 1
ATOM 652 C CA . LYS A 1 83 ? 1.332 19.239 12.224 1.00 80.19 83 LYS A CA 1
ATOM 653 C C . LYS A 1 83 ? -0.008 19.122 12.963 1.00 80.19 83 LYS A C 1
ATOM 655 O O . LYS A 1 83 ? -0.295 19.961 13.808 1.00 80.19 83 LYS A O 1
ATOM 660 N N . PHE A 1 84 ? -0.819 18.114 12.644 1.00 77.38 84 PHE A N 1
ATOM 661 C CA . PHE A 1 84 ? -2.141 17.877 13.242 1.00 77.38 84 PHE A CA 1
ATOM 662 C C . PHE A 1 84 ? -2.101 16.967 14.468 1.00 77.38 84 PHE A C 1
ATOM 664 O O . PHE A 1 84 ? -2.964 17.079 15.331 1.00 77.38 84 PHE A O 1
ATOM 671 N N . MET A 1 85 ? -1.112 16.080 14.559 1.00 66.19 85 MET A N 1
ATOM 672 C CA . MET A 1 85 ? -0.900 15.195 15.699 1.00 66.19 85 MET A CA 1
ATOM 673 C C . MET A 1 85 ? 0.485 15.492 16.289 1.00 66.19 85 MET A C 1
ATOM 675 O O . MET A 1 85 ? 1.405 14.681 16.138 1.00 66.19 85 MET A O 1
ATOM 679 N N . PRO A 1 86 ? 0.685 16.671 16.922 1.00 58.62 86 PRO A N 1
ATOM 680 C CA . PRO A 1 86 ? 1.873 16.889 17.726 1.00 58.62 86 PRO A CA 1
ATOM 681 C C . PRO A 1 86 ? 1.874 15.780 18.767 1.00 58.62 86 PRO A C 1
ATOM 683 O O . PRO A 1 86 ? 0.962 15.679 19.585 1.00 58.62 86 PRO A O 1
ATOM 686 N N . LEU A 1 87 ? 2.848 14.878 18.657 1.00 58.16 87 LEU A N 1
ATOM 687 C CA . LEU A 1 87 ? 3.008 13.806 19.615 1.00 58.16 87 LEU A CA 1
ATOM 688 C C . LEU A 1 87 ? 2.937 14.419 21.011 1.00 58.16 87 LEU A C 1
ATOM 690 O O . LEU A 1 87 ? 3.683 15.348 21.315 1.00 58.16 87 LEU A O 1
ATOM 694 N N . GLU A 1 88 ? 2.099 13.840 21.860 1.00 54.69 88 GLU A N 1
ATOM 695 C CA . GLU A 1 88 ? 2.015 14.062 23.306 1.00 54.69 88 GLU A CA 1
ATOM 696 C C . GLU A 1 88 ? 3.308 13.594 24.024 1.00 54.69 88 GLU A C 1
ATOM 698 O O . GLU A 1 88 ? 3.310 13.027 25.114 1.00 54.69 88 GLU A O 1
ATOM 703 N N . LYS A 1 89 ? 4.464 13.803 23.388 1.00 48.97 89 LYS A N 1
ATOM 704 C CA . LYS A 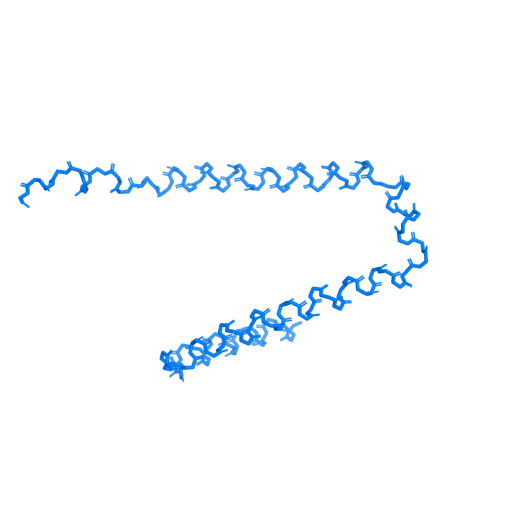1 89 ? 5.815 13.551 23.873 1.00 48.97 89 LYS A CA 1
ATOM 705 C C . LYS A 1 89 ? 6.299 14.740 24.705 1.00 48.97 89 LYS A C 1
ATOM 707 O O . LYS A 1 89 ? 7.345 15.289 24.421 1.00 48.97 89 LYS A O 1
ATOM 712 N N . GLU A 1 90 ? 5.552 15.117 25.739 1.00 49.94 90 GLU A N 1
ATOM 713 C CA . GLU A 1 90 ? 6.036 15.994 26.826 1.00 49.94 90 GLU A CA 1
ATOM 714 C C . GLU A 1 90 ? 5.358 15.662 28.183 1.00 49.94 90 GLU A C 1
ATOM 716 O O . GLU A 1 90 ? 5.287 16.510 29.065 1.00 49.94 90 GLU A O 1
ATOM 721 N N . LYS A 1 91 ? 4.846 14.434 28.415 1.00 42.97 91 LYS A N 1
ATOM 722 C CA . LYS A 1 91 ? 4.337 14.031 29.756 1.00 42.97 91 LYS A CA 1
ATOM 723 C C . LYS A 1 91 ? 4.692 12.624 30.268 1.00 42.97 91 LYS A C 1
ATOM 725 O O . LYS A 1 91 ? 4.193 12.229 31.309 1.00 42.97 91 LYS A O 1
ATOM 730 N N . LYS A 1 92 ? 5.610 11.880 29.636 1.00 43.03 92 LYS A N 1
ATOM 731 C CA . LYS A 1 92 ? 6.182 10.640 30.229 1.00 43.03 92 LYS A CA 1
ATOM 732 C C . LYS A 1 92 ? 7.717 10.607 30.284 1.00 43.03 92 LYS A C 1
ATOM 734 O O . LYS A 1 92 ? 8.327 9.549 30.216 1.00 43.03 92 LYS A O 1
ATOM 739 N N . LYS A 1 93 ? 8.353 11.777 30.425 1.00 44.62 93 LYS A N 1
ATOM 740 C CA . LYS A 1 93 ? 9.757 11.900 30.879 1.00 44.62 93 LYS A CA 1
ATOM 741 C C . LYS A 1 93 ? 9.882 12.668 32.211 1.00 44.62 93 LYS A C 1
ATOM 743 O O . LYS A 1 93 ? 10.982 13.017 32.622 1.00 44.62 93 LYS A O 1
ATOM 748 N N . LYS A 1 94 ? 8.755 12.937 32.881 1.00 45.09 94 LYS A N 1
ATOM 749 C CA . LYS A 1 94 ? 8.672 13.584 34.200 1.00 45.09 94 LYS A CA 1
ATOM 750 C C . LYS A 1 94 ? 7.659 12.862 35.094 1.00 45.09 94 LYS A C 1
ATOM 752 O O . LYS A 1 94 ? 6.679 13.451 35.514 1.00 45.09 94 LYS A O 1
ATOM 757 N N . GLU A 1 95 ? 7.907 11.592 35.367 1.00 39.19 95 GLU A N 1
ATOM 758 C CA . GLU A 1 95 ? 7.555 11.009 36.663 1.00 39.19 95 GLU A CA 1
ATOM 759 C C . GLU A 1 95 ? 8.779 10.197 37.095 1.00 39.19 95 GLU A C 1
ATOM 761 O O . GLU A 1 95 ? 8.952 9.056 36.669 1.00 39.19 95 GLU A O 1
ATOM 766 N N . PRO A 1 96 ? 9.722 10.833 37.813 1.00 54.59 96 PRO A N 1
ATOM 767 C CA . PRO A 1 96 ? 10.556 10.119 38.752 1.00 54.59 96 PRO A CA 1
ATOM 768 C C . PRO A 1 96 ? 9.684 9.818 39.972 1.00 54.59 96 PRO A C 1
ATOM 770 O O . PRO A 1 96 ? 9.339 10.731 40.721 1.00 54.59 96 PRO A O 1
ATOM 773 N N . VAL A 1 97 ? 9.312 8.556 40.144 1.00 46.97 97 VAL A N 1
ATOM 774 C CA . VAL A 1 97 ? 9.007 7.977 41.457 1.00 46.97 97 VAL A CA 1
ATOM 775 C C . VAL A 1 97 ? 9.384 6.510 41.429 1.00 46.97 97 VAL A C 1
ATOM 777 O O . VAL A 1 97 ? 8.858 5.793 40.551 1.00 46.97 97 VAL A O 1
#

Mean predicted aligned error: 11.07 Å

Radius of gyration: 21.64 Å; Cα contacts (8 Å, |Δi|>4): 9; chains: 1; bounding box: 34×35×64 Å

Secondary structure (DSSP, 8-state):
-HHHHHHHHHHHHHHHH--HHHHHHHHHHHHHHHHHHHHHHHHHHHT-TTHHHHHHHHHHHHHHHHHHHHHHHHHHHHHHHHHHS---TTSSS----

pLDDT: mean 79.94, std 14.89, range [39.19, 96.62]

InterPro domains:
  IPR005642 Lysine exporter LysO [PF03956] (5-76)